Protein AF-A0A7Y2KIH8-F1 (afdb_monomer)

Nearest PDB structures (foldseek):
  1ibe-assembly1_A-2  TM=2.190E-01  e=1.977E+00  Equus caballus

Secondary structure (DSSP, 8-state):
-HHHHHHHHHHHHHH-S-HHHHHHSSSPPPGGGGTT--BTTB-HHHHHHHHHHHHHHHHHHSSHHHHHHHHHHHH-S-HHHHHHHHHHHHHHHH-SSSHHHHHHHS--GGGT--THHHHHHHHHHS----S--

pLDDT: mean 91.12, std 10.79, range [48.88, 98.44]

Solvent-accessible surface area (backbone atoms only — not comparable to full-atom values): 7652 Å² total; per-residue (Å²): 130,62,72,62,56,60,48,50,54,53,50,43,65,64,39,45,98,43,52,65,59,44,45,64,38,97,63,69,82,54,61,77,73,35,61,89,45,62,58,95,80,34,44,31,67,47,50,43,39,51,52,51,21,51,25,50,42,35,73,77,36,73,30,72,63,45,40,38,50,53,17,34,72,71,51,60,94,39,73,64,47,17,53,33,46,40,31,44,56,41,44,61,61,47,51,81,68,64,49,71,45,47,46,70,77,41,50,53,47,88,76,75,40,86,51,61,66,57,58,49,50,47,61,63,74,71,53,68,90,78,82,83,125

Foldseek 3Di:
DCQVVVLVVLVDVLCDPDVLCQLQPPDHRDLVSQQPRDDDLAHSVNVSLQSQLLSVCCVVQVHLVSQLVVQPVVQDPDPLSSLQSSLVSSLVSSPDPPVVSSCVVRPHSVVVDDCVVVVVVCVVVPDDCPVPD

Sequence (133 aa):
MGQILAFLERIFRTLGPSPHATLTAHRPVSLSRVLGLSHRFISPRGVHRFLLCVRKALLEHGSLEGLYRRAMEREGDDARAWLAGFLACFREAWGDKIPRERDFLFPDPRKGSACKRHNLFLRWVVRGGDGVD

Radius of gyration: 15.31 Å; Cα contacts (8 Å, |Δi|>4): 121; chains: 1; bounding box: 34×38×41 Å

Mean predicted aligned error: 4.74 Å

Structure (mmCIF, N/CA/C/O backbone):
data_AF-A0A7Y2KIH8-F1
#
_entry.id   AF-A0A7Y2KIH8-F1
#
loop_
_atom_site.group_PDB
_atom_site.id
_atom_site.type_symbol
_atom_site.label_atom_id
_atom_site.label_alt_id
_atom_site.label_comp_id
_atom_site.label_asym_id
_atom_site.label_entity_id
_atom_site.label_seq_id
_atom_site.pdbx_PDB_ins_code
_atom_site.Cartn_x
_atom_site.Cartn_y
_atom_site.Cartn_z
_atom_site.occupancy
_atom_site.B_iso_or_equiv
_atom_site.auth_seq_id
_atom_site.auth_comp_id
_atom_site.auth_asym_id
_atom_site.auth_atom_id
_atom_site.pdbx_PDB_model_num
ATOM 1 N N . MET A 1 1 ? 11.834 -3.806 20.680 1.00 51.81 1 MET A N 1
ATOM 2 C CA . MET A 1 1 ? 11.353 -4.560 19.496 1.00 51.81 1 MET A CA 1
ATOM 3 C C . MET A 1 1 ? 9.834 -4.815 19.459 1.00 51.81 1 MET A C 1
ATOM 5 O O . MET A 1 1 ? 9.344 -5.154 18.394 1.00 51.81 1 MET A O 1
ATOM 9 N N . GLY A 1 2 ? 9.049 -4.579 20.524 1.00 63.88 2 GLY A N 1
ATOM 10 C CA . GLY A 1 2 ? 7.625 -4.982 20.564 1.00 63.88 2 GLY A CA 1
ATOM 11 C C . GLY A 1 2 ? 6.571 -4.066 19.910 1.00 63.88 2 GLY A C 1
ATOM 12 O O . GLY A 1 2 ? 5.428 -4.483 19.769 1.00 63.88 2 GLY A O 1
ATOM 13 N N . GLN A 1 3 ? 6.899 -2.835 19.493 1.00 80.38 3 GLN A N 1
ATOM 14 C CA . GLN A 1 3 ? 5.865 -1.888 19.024 1.00 80.38 3 GLN A CA 1
ATOM 15 C C . GLN A 1 3 ? 5.246 -2.248 17.664 1.00 80.38 3 GLN A C 1
ATOM 17 O O . GLN A 1 3 ? 4.068 -1.975 17.444 1.00 80.38 3 GLN A O 1
ATOM 22 N N . ILE A 1 4 ? 6.016 -2.865 16.759 1.00 87.88 4 ILE A N 1
ATOM 23 C CA . ILE A 1 4 ? 5.494 -3.273 15.448 1.00 87.88 4 ILE A CA 1
ATOM 24 C C . ILE A 1 4 ? 4.629 -4.534 15.553 1.00 87.88 4 ILE A C 1
ATOM 26 O O . ILE A 1 4 ? 3.567 -4.577 14.946 1.00 87.88 4 ILE A O 1
ATOM 30 N N . LEU A 1 5 ? 5.031 -5.519 16.363 1.00 92.44 5 LEU A N 1
ATOM 31 C CA . LEU A 1 5 ? 4.284 -6.770 16.540 1.00 92.44 5 LEU A CA 1
ATOM 32 C C . LEU A 1 5 ? 2.910 -6.512 17.165 1.00 92.44 5 LEU A C 1
ATOM 34 O O . LEU A 1 5 ? 1.901 -6.907 16.591 1.00 92.44 5 LEU A O 1
ATOM 38 N N . ALA A 1 6 ? 2.849 -5.720 18.240 1.00 92.19 6 ALA A N 1
ATOM 39 C CA . ALA A 1 6 ? 1.580 -5.341 18.865 1.00 92.19 6 ALA A CA 1
ATOM 40 C C . ALA A 1 6 ? 0.650 -4.573 17.904 1.00 92.19 6 ALA A C 1
ATOM 42 O O . ALA A 1 6 ? -0.573 -4.709 17.948 1.00 92.19 6 ALA A O 1
ATOM 43 N N . PHE A 1 7 ? 1.210 -3.751 17.011 1.00 94.00 7 PHE A N 1
ATOM 44 C CA . PHE A 1 7 ? 0.428 -3.084 15.970 1.00 94.00 7 PHE A CA 1
ATOM 45 C C . PHE A 1 7 ? -0.111 -4.078 14.931 1.00 94.00 7 PHE A C 1
ATOM 47 O O . PHE A 1 7 ? -1.293 -4.011 14.582 1.00 94.00 7 PHE A O 1
ATOM 54 N N . LEU A 1 8 ? 0.726 -5.013 14.471 1.00 93.75 8 LEU A N 1
ATOM 55 C CA . LEU A 1 8 ? 0.338 -6.050 13.515 1.00 93.75 8 LEU A CA 1
ATOM 56 C C . LEU A 1 8 ? -0.737 -6.979 14.088 1.00 93.75 8 LEU A C 1
ATOM 58 O O . LEU A 1 8 ? -1.731 -7.217 13.413 1.00 93.75 8 LEU A O 1
ATOM 62 N N . GLU A 1 9 ? -0.619 -7.413 15.343 1.00 94.88 9 GLU A N 1
ATOM 63 C CA . GLU A 1 9 ? -1.650 -8.203 16.032 1.00 94.88 9 GLU A CA 1
ATOM 64 C C . GLU A 1 9 ? -3.009 -7.495 16.033 1.00 94.88 9 GLU A C 1
ATOM 66 O O . GLU A 1 9 ? -4.045 -8.098 15.746 1.00 94.88 9 GLU A O 1
ATOM 71 N N . ARG A 1 10 ? -3.028 -6.182 16.297 1.00 95.62 10 ARG A N 1
ATOM 72 C CA . ARG A 1 10 ? -4.263 -5.384 16.261 1.00 95.62 10 ARG A CA 1
ATOM 73 C C . ARG A 1 10 ? -4.836 -5.268 14.848 1.00 95.62 10 ARG A C 1
ATOM 75 O O . ARG A 1 10 ? -6.059 -5.331 14.692 1.00 95.62 10 ARG A O 1
ATOM 82 N N . ILE A 1 11 ? -3.988 -5.115 13.828 1.00 95.69 11 ILE A N 1
ATOM 83 C CA . ILE A 1 11 ? -4.417 -5.150 12.421 1.00 95.69 11 ILE A CA 1
ATOM 84 C 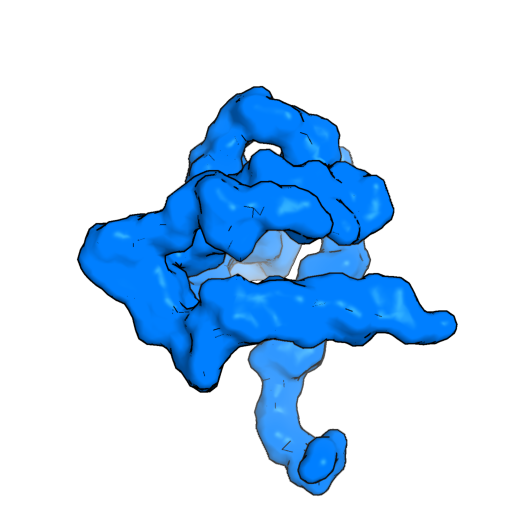C . ILE A 1 11 ? -5.011 -6.516 12.084 1.00 95.69 11 ILE A C 1
ATOM 86 O O . ILE A 1 11 ? -6.127 -6.574 11.575 1.00 95.69 11 ILE A O 1
ATOM 90 N N . PHE A 1 12 ? -4.317 -7.611 12.390 1.00 95.62 12 PHE A N 1
ATOM 91 C CA . PHE A 1 12 ? -4.782 -8.953 12.052 1.00 95.62 12 PHE A CA 1
ATOM 92 C C . PHE A 1 12 ? -6.065 -9.311 12.791 1.00 95.62 12 PHE A C 1
ATOM 94 O O . PHE A 1 12 ? -6.990 -9.819 12.171 1.00 95.62 12 PHE A O 1
ATOM 101 N N . ARG A 1 13 ? -6.214 -8.916 14.058 1.00 95.56 13 ARG A N 1
ATOM 102 C CA . ARG A 1 13 ? -7.491 -9.039 14.773 1.00 95.56 13 ARG A CA 1
ATOM 103 C C . ARG A 1 13 ? -8.616 -8.255 14.096 1.00 95.56 13 ARG A C 1
ATOM 105 O O . ARG A 1 13 ? -9.749 -8.721 14.049 1.00 95.56 13 ARG A O 1
ATOM 112 N N . THR A 1 14 ? -8.312 -7.078 13.548 1.00 94.88 14 THR A N 1
ATOM 113 C CA . THR A 1 14 ? -9.285 -6.281 12.786 1.00 94.88 14 THR A CA 1
ATOM 114 C C . THR A 1 14 ? -9.675 -6.968 11.480 1.00 94.88 14 THR A C 1
ATOM 116 O O . THR A 1 14 ? -10.837 -6.895 11.086 1.00 94.88 14 THR A O 1
ATOM 119 N N . LEU A 1 15 ? -8.7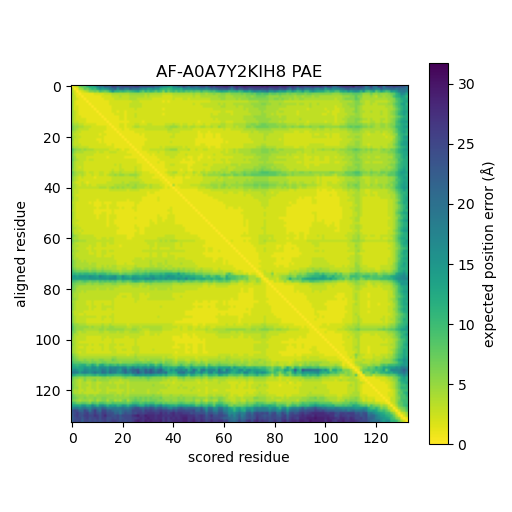28 -7.628 10.812 1.00 96.31 15 LEU A N 1
ATOM 120 C CA . LEU A 1 15 ? -8.940 -8.335 9.548 1.00 96.31 15 LEU A CA 1
ATOM 121 C C . LEU A 1 15 ? -9.512 -9.750 9.726 1.00 96.31 15 LEU A C 1
ATOM 123 O O . LEU A 1 15 ? -10.105 -10.278 8.790 1.00 96.31 15 LEU A O 1
ATOM 127 N N . GLY A 1 16 ? -9.409 -10.334 10.916 1.00 95.44 16 GLY A N 1
ATOM 128 C CA . GLY A 1 16 ? -9.896 -11.676 11.211 1.00 95.44 16 GLY A CA 1
ATOM 129 C C . GLY A 1 16 ? -8.993 -12.789 10.655 1.00 95.44 16 GLY A C 1
ATOM 130 O O . GLY A 1 16 ? -7.861 -12.528 10.246 1.00 95.44 16 GLY A O 1
ATOM 131 N N . PRO A 1 17 ? -9.490 -14.039 10.633 1.00 93.81 17 PRO A N 1
ATOM 132 C CA . PRO A 1 17 ? -8.682 -15.228 10.337 1.00 93.81 17 PRO A CA 1
ATOM 133 C C . PRO A 1 17 ? -8.206 -15.305 8.881 1.00 93.81 17 PRO A C 1
ATOM 135 O O . PRO A 1 17 ? -7.217 -15.968 8.594 1.00 93.81 17 PRO A O 1
ATOM 138 N N . SER A 1 18 ? -8.887 -14.618 7.959 1.00 96.31 18 SER A N 1
ATOM 139 C CA . SER A 1 18 ? -8.463 -14.507 6.564 1.00 96.31 18 SER A CA 1
ATOM 140 C C . SER A 1 18 ? -8.420 -13.037 6.145 1.00 96.31 18 SER A C 1
ATOM 142 O O . SER A 1 18 ? -9.437 -12.478 5.717 1.00 96.31 18 SER A O 1
ATOM 144 N N . PRO A 1 19 ? -7.241 -12.391 6.236 1.00 95.62 19 PRO A N 1
ATOM 145 C CA . PRO A 1 19 ? -7.042 -11.041 5.722 1.00 95.62 19 PRO A CA 1
ATOM 146 C C . PRO A 1 19 ? -7.451 -10.900 4.257 1.00 95.62 19 PRO A C 1
ATOM 148 O O . PRO A 1 19 ? -8.081 -9.910 3.893 1.00 95.62 19 PRO A O 1
ATOM 151 N N . HIS A 1 20 ? -7.158 -11.911 3.435 1.00 96.44 20 HIS A N 1
ATOM 152 C CA . HIS A 1 20 ? -7.550 -11.935 2.030 1.00 96.44 20 HIS A CA 1
ATOM 153 C C . HIS A 1 20 ? -9.074 -11.880 1.861 1.00 96.44 20 HIS A C 1
ATOM 155 O O . HIS A 1 20 ? -9.571 -11.004 1.153 1.00 96.44 20 HIS A O 1
ATOM 161 N N . ALA A 1 21 ? -9.825 -12.758 2.539 1.00 97.25 21 ALA A N 1
ATOM 162 C CA . ALA A 1 21 ? -11.286 -12.777 2.443 1.00 97.25 21 ALA A CA 1
ATOM 163 C C . ALA A 1 21 ? -11.901 -11.453 2.922 1.00 97.25 21 ALA A C 1
ATOM 165 O O . ALA A 1 21 ? -12.772 -10.893 2.261 1.00 97.25 21 ALA A O 1
ATOM 166 N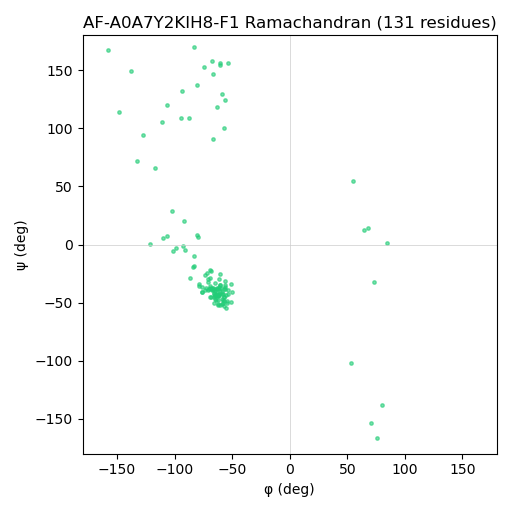 N . THR A 1 22 ? -11.399 -10.892 4.025 1.00 97.81 22 THR A N 1
ATOM 167 C CA . THR A 1 22 ? -11.875 -9.599 4.536 1.00 97.81 22 THR A CA 1
ATOM 168 C C . THR A 1 22 ? -11.576 -8.447 3.578 1.00 97.81 22 THR A C 1
ATOM 170 O O . THR A 1 22 ? -12.417 -7.567 3.388 1.00 97.81 22 THR A O 1
ATOM 173 N N . LEU A 1 23 ? -10.395 -8.432 2.956 1.00 97.75 23 LEU A N 1
ATOM 174 C CA . LEU A 1 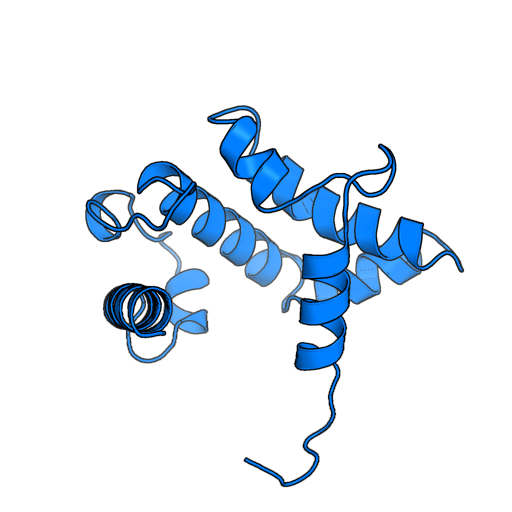23 ? -10.008 -7.379 2.019 1.00 97.75 23 LEU A CA 1
ATOM 175 C C . LEU A 1 23 ? -10.723 -7.483 0.674 1.00 97.75 23 LEU A C 1
ATOM 177 O O . LEU A 1 23 ? -10.908 -6.448 0.040 1.00 97.75 23 LEU A O 1
ATOM 181 N N . THR A 1 24 ? -11.160 -8.672 0.257 1.00 97.75 24 THR A N 1
ATOM 182 C CA . THR A 1 24 ? -11.838 -8.917 -1.032 1.00 97.75 24 THR A CA 1
ATOM 183 C C . THR A 1 24 ? -13.362 -9.045 -0.922 1.00 97.75 24 THR A C 1
ATOM 185 O O . THR A 1 24 ? -14.044 -9.057 -1.942 1.00 97.75 24 THR A O 1
ATOM 188 N N . ALA A 1 25 ? -13.925 -9.041 0.292 1.00 97.50 25 ALA A N 1
ATOM 189 C CA . ALA A 1 25 ? -15.370 -9.090 0.535 1.00 97.50 25 ALA A CA 1
ATOM 190 C C . ALA A 1 25 ? -16.153 -8.001 -0.222 1.00 97.50 25 ALA A C 1
ATOM 192 O O . ALA A 1 25 ? -15.619 -6.936 -0.517 1.00 97.50 25 ALA A O 1
ATOM 193 N N . HIS A 1 26 ? -17.449 -8.200 -0.482 1.00 96.00 26 HIS A N 1
ATOM 194 C CA . HIS A 1 26 ? -18.258 -7.233 -1.242 1.00 96.00 26 HIS A CA 1
ATOM 195 C C . HIS A 1 26 ? -18.195 -5.802 -0.670 1.00 96.00 26 HIS A C 1
ATOM 197 O O . HIS A 1 26 ? -18.012 -4.839 -1.413 1.00 96.00 26 HIS A O 1
ATOM 203 N N . ARG A 1 27 ? -18.258 -5.661 0.662 1.00 95.88 27 ARG A N 1
ATOM 204 C CA . ARG A 1 27 ? -18.090 -4.371 1.343 1.00 95.88 27 ARG A CA 1
ATOM 205 C C . ARG A 1 27 ? -16.632 -4.173 1.774 1.00 95.88 27 ARG A C 1
ATOM 207 O O . ARG A 1 27 ? -16.076 -5.069 2.408 1.00 95.88 27 ARG A O 1
ATOM 214 N N . PRO A 1 28 ? -16.018 -3.010 1.495 1.00 95.88 28 PRO A N 1
ATOM 215 C CA . PRO A 1 28 ? -14.670 -2.719 1.966 1.00 95.88 28 PRO A CA 1
ATOM 216 C C . PRO A 1 28 ? -14.631 -2.558 3.491 1.00 95.88 28 PRO A C 1
ATOM 218 O O . PRO A 1 28 ? -15.631 -2.212 4.125 1.00 95.88 28 PRO A O 1
ATOM 221 N N . VAL A 1 29 ? -13.444 -2.739 4.079 1.00 96.00 29 VAL A N 1
ATOM 222 C CA . VAL A 1 29 ? -13.202 -2.424 5.494 1.00 96.00 29 VAL A CA 1
ATOM 223 C C . VAL A 1 29 ? -13.559 -0.958 5.746 1.00 96.00 29 VAL A C 1
ATOM 225 O O . VAL A 1 29 ? -13.054 -0.058 5.073 1.00 96.00 29 VAL A O 1
ATOM 228 N N . SER A 1 30 ? -14.450 -0.708 6.703 1.00 96.56 30 SER A N 1
ATOM 229 C CA . SER A 1 30 ? -14.855 0.647 7.068 1.00 96.56 30 SER A CA 1
ATOM 230 C C . SER A 1 30 ? -13.755 1.353 7.861 1.00 96.56 30 SER A C 1
ATOM 232 O O . SER A 1 30 ? -12.993 0.723 8.596 1.00 96.56 30 SER A O 1
ATOM 234 N N . LEU A 1 31 ? -13.716 2.686 7.779 1.00 96.69 31 LEU A N 1
ATOM 235 C CA . LEU A 1 31 ? -12.794 3.490 8.586 1.00 96.69 31 LEU A CA 1
ATOM 236 C C . LEU A 1 31 ? -12.983 3.223 10.087 1.00 96.69 31 LEU A C 1
ATOM 238 O O . LEU A 1 31 ? -12.000 3.138 10.814 1.00 96.69 31 LEU A O 1
ATOM 242 N N . SER A 1 32 ? -14.231 3.032 10.535 1.00 96.44 32 SER A N 1
ATOM 243 C CA . SER A 1 32 ? -14.562 2.756 11.939 1.00 96.44 32 SER A CA 1
ATOM 244 C C . SER A 1 32 ? -13.832 1.539 12.508 1.00 96.44 32 SER A C 1
ATOM 246 O O . SER A 1 32 ? -13.398 1.586 13.654 1.00 96.44 32 SER A O 1
ATOM 248 N N . ARG A 1 33 ? -13.620 0.486 11.705 1.00 95.00 33 ARG A N 1
ATOM 249 C CA . ARG A 1 33 ? -12.918 -0.735 12.136 1.00 95.00 33 ARG A CA 1
ATOM 250 C C . ARG A 1 33 ? -11.435 -0.517 12.410 1.00 95.00 33 ARG A C 1
ATOM 252 O O . ARG A 1 33 ? -10.844 -1.297 13.143 1.00 95.00 33 ARG A O 1
ATOM 259 N N . VAL A 1 34 ? -10.838 0.518 11.824 1.00 95.75 34 VAL A N 1
ATOM 260 C CA . VAL A 1 34 ? -9.411 0.831 11.985 1.00 95.75 34 VAL A CA 1
ATOM 261 C C . VAL A 1 34 ? -9.175 2.102 12.802 1.00 95.75 34 VAL A C 1
ATOM 263 O O . VAL A 1 34 ? -8.030 2.533 12.944 1.00 95.75 34 VAL A O 1
ATOM 266 N N . LEU A 1 35 ? -10.228 2.707 13.367 1.00 92.00 35 LEU A N 1
ATOM 267 C CA . LEU A 1 35 ? -10.080 3.835 14.286 1.00 92.00 35 LEU A CA 1
ATOM 268 C C . LEU A 1 35 ? -9.215 3.412 15.482 1.00 92.00 35 LEU A C 1
ATOM 270 O O . LEU A 1 35 ? -9.417 2.363 16.087 1.00 92.00 35 LEU A O 1
ATOM 274 N N . GLY A 1 36 ? -8.198 4.219 15.789 1.00 92.19 36 GLY A N 1
ATOM 275 C CA . GLY A 1 36 ? -7.221 3.926 16.842 1.00 92.19 36 GLY A CA 1
ATOM 276 C C . GLY A 1 36 ? -6.052 3.024 16.423 1.00 92.19 36 GLY A C 1
ATOM 277 O O . GLY A 1 36 ? -5.195 2.736 17.263 1.00 92.19 36 GLY A O 1
ATOM 278 N N . LEU A 1 37 ? -5.977 2.586 15.160 1.00 95.56 37 LEU A N 1
ATOM 279 C CA . LEU A 1 37 ? -4.772 1.964 14.603 1.00 95.56 37 LEU A CA 1
ATOM 280 C C . LEU A 1 37 ? -3.846 3.045 14.044 1.00 95.56 37 LEU A C 1
ATOM 282 O O . LEU A 1 37 ? -4.119 3.636 13.007 1.00 95.56 37 LEU A O 1
ATOM 286 N N . SER A 1 38 ? -2.730 3.293 14.714 1.00 95.25 38 SER A N 1
ATOM 287 C CA . SER A 1 38 ? -1.656 4.140 14.201 1.00 95.25 38 SER A CA 1
ATOM 288 C C . SER A 1 38 ? -0.311 3.503 14.509 1.00 95.25 38 SER A C 1
ATOM 290 O O . SER A 1 38 ? -0.156 2.789 15.502 1.00 95.25 38 SER A O 1
ATOM 292 N N . HIS A 1 39 ? 0.669 3.747 13.645 1.00 94.12 39 HIS A N 1
ATOM 293 C CA . HIS A 1 39 ? 2.036 3.311 13.886 1.00 94.12 39 HIS A CA 1
ATOM 294 C C . HIS A 1 39 ? 3.028 4.293 13.274 1.00 94.12 39 HIS A C 1
ATOM 296 O O . HIS A 1 39 ? 3.131 4.427 12.051 1.00 94.12 39 HIS A O 1
ATOM 302 N N . ARG A 1 40 ? 3.795 4.951 14.151 1.00 93.00 40 ARG A N 1
ATOM 303 C CA . ARG A 1 40 ? 4.801 5.964 13.808 1.00 93.00 40 ARG A CA 1
ATOM 304 C C . ARG A 1 40 ? 4.216 7.074 12.932 1.00 93.00 40 ARG A C 1
ATOM 306 O O . ARG A 1 40 ? 3.534 7.953 13.438 1.00 93.00 40 ARG A O 1
ATOM 313 N N . PHE A 1 41 ? 4.479 7.015 11.631 1.00 92.94 41 PHE A N 1
ATOM 314 C CA . PHE A 1 41 ? 4.092 8.033 10.660 1.00 92.94 41 PHE A CA 1
ATOM 315 C C . PHE A 1 41 ? 2.727 7.7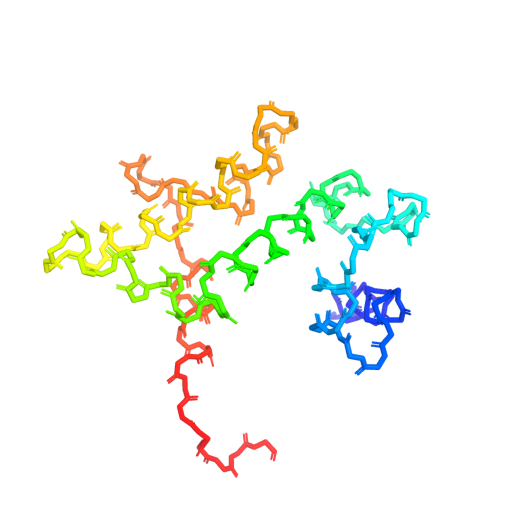71 10.022 1.00 92.94 41 PHE A C 1
ATOM 317 O O . PHE A 1 41 ? 2.285 8.602 9.243 1.00 92.94 41 PHE A O 1
ATOM 324 N N . ILE A 1 42 ? 2.080 6.636 10.313 1.00 96.06 42 ILE A N 1
ATOM 325 C CA . ILE A 1 42 ? 0.818 6.240 9.680 1.00 96.06 42 ILE A CA 1
ATOM 326 C C . ILE A 1 42 ? -0.341 6.402 10.655 1.00 96.06 42 ILE A C 1
ATOM 328 O O . ILE A 1 42 ? -0.361 5.784 11.724 1.00 96.06 42 ILE A O 1
ATOM 332 N N . SER A 1 43 ? -1.306 7.234 10.272 1.00 97.19 43 SER A N 1
ATOM 333 C CA . SER A 1 43 ? -2.524 7.515 11.031 1.00 97.19 43 SER A CA 1
ATOM 334 C C . SER A 1 43 ? -3.603 6.449 10.786 1.00 97.19 43 SER A C 1
ATOM 336 O O . SER A 1 43 ? -3.498 5.678 9.830 1.00 97.19 43 SER A O 1
ATOM 338 N N . PRO A 1 44 ? -4.711 6.429 11.555 1.00 97.62 44 PRO A N 1
ATOM 339 C CA . PRO A 1 44 ? -5.841 5.533 11.277 1.00 97.62 44 PRO A CA 1
ATOM 340 C C . PRO A 1 44 ? -6.421 5.700 9.872 1.00 97.62 44 PRO A C 1
ATOM 342 O O . PRO A 1 44 ? -6.819 4.730 9.227 1.00 97.62 44 PRO A O 1
ATOM 345 N N . ARG A 1 45 ? -6.423 6.936 9.355 1.00 97.75 45 ARG A N 1
ATOM 346 C CA . ARG A 1 45 ? -6.837 7.219 7.976 1.00 97.75 45 ARG A CA 1
ATOM 347 C C . ARG A 1 45 ? -5.832 6.672 6.964 1.00 97.75 45 ARG A C 1
ATOM 349 O O . ARG A 1 45 ? -6.253 6.180 5.921 1.00 97.75 45 ARG A O 1
ATOM 356 N N . GLY A 1 46 ? -4.537 6.732 7.265 1.00 98.06 46 GLY A N 1
ATOM 357 C CA . GLY A 1 46 ? -3.503 6.100 6.451 1.00 98.06 46 GLY A CA 1
ATOM 358 C C . GLY A 1 46 ? -3.604 4.582 6.429 1.00 98.06 46 GLY A C 1
ATOM 359 O O . GLY A 1 46 ? -3.543 3.993 5.356 1.00 98.06 46 GLY A O 1
ATOM 360 N N . VAL A 1 47 ? -3.847 3.946 7.581 1.00 97.94 47 VAL A N 1
ATOM 361 C CA . VAL A 1 47 ? -4.109 2.499 7.659 1.00 97.94 47 VAL A CA 1
ATOM 362 C C . VAL A 1 47 ? -5.320 2.137 6.804 1.00 97.94 47 VAL A C 1
ATOM 364 O O . VAL A 1 47 ? -5.244 1.221 5.990 1.00 97.94 47 VAL A O 1
ATOM 367 N N . HIS A 1 48 ? -6.422 2.884 6.923 1.00 98.19 48 HIS A N 1
ATOM 368 C CA . HIS A 1 48 ? -7.613 2.658 6.100 1.00 98.19 48 HIS A CA 1
ATOM 369 C C . HIS A 1 48 ? -7.302 2.730 4.602 1.00 98.19 48 HIS A C 1
ATOM 371 O O . HIS A 1 48 ? -7.646 1.813 3.859 1.00 98.19 48 HIS A O 1
ATOM 377 N N . ARG A 1 49 ? -6.596 3.780 4.164 1.00 98.12 49 ARG A N 1
ATOM 378 C CA . ARG A 1 49 ? -6.182 3.939 2.762 1.00 98.12 49 ARG A CA 1
ATOM 379 C C . ARG A 1 49 ? -5.262 2.822 2.303 1.00 98.12 49 ARG A C 1
ATOM 381 O O . ARG A 1 49 ? -5.490 2.285 1.227 1.00 98.12 49 ARG A O 1
ATOM 388 N N . PHE A 1 50 ? -4.283 2.437 3.115 1.00 97.81 50 PHE A N 1
ATOM 389 C CA . PHE A 1 50 ? -3.397 1.317 2.824 1.00 97.81 50 PHE A CA 1
ATOM 390 C C . PHE A 1 50 ? -4.195 0.037 2.539 1.00 97.81 50 PHE A C 1
ATOM 392 O O . PHE A 1 50 ? -3.996 -0.583 1.497 1.00 97.81 50 PHE A O 1
ATOM 399 N N . LEU A 1 51 ? -5.162 -0.309 3.398 1.00 97.88 51 LEU A N 1
ATOM 400 C CA . LEU A 1 51 ? -6.014 -1.486 3.196 1.00 97.88 51 LEU A CA 1
ATOM 401 C C . LEU A 1 51 ? -6.866 -1.383 1.922 1.00 97.88 51 LEU A C 1
ATOM 403 O O . LEU A 1 51 ? -7.042 -2.382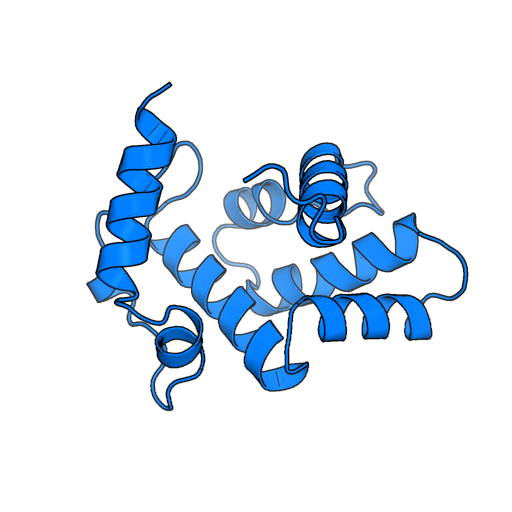 1.229 1.00 97.88 51 LEU A O 1
ATOM 407 N N . LEU A 1 52 ? -7.366 -0.191 1.578 1.00 98.25 52 LEU A N 1
ATOM 408 C CA . LEU A 1 52 ? -8.081 0.030 0.315 1.00 98.25 52 LEU A CA 1
ATOM 409 C C . LEU A 1 52 ? -7.170 -0.127 -0.911 1.00 98.25 52 LEU A C 1
ATOM 411 O O . LEU A 1 52 ? -7.609 -0.679 -1.918 1.00 98.25 52 LEU A O 1
ATOM 415 N N . CYS A 1 53 ? -5.909 0.304 -0.825 1.00 98.44 53 CYS A N 1
ATOM 416 C CA . CYS A 1 53 ? -4.938 0.113 -1.903 1.00 98.44 53 CYS A CA 1
ATOM 417 C C . CYS A 1 53 ? -4.636 -1.377 -2.107 1.00 98.44 53 CYS A C 1
ATOM 419 O O . CYS A 1 53 ? -4.673 -1.859 -3.236 1.00 98.44 53 CYS A O 1
ATOM 421 N N . VAL A 1 54 ? -4.414 -2.125 -1.017 1.00 98.00 54 VAL A N 1
ATOM 422 C CA . VAL A 1 54 ? -4.213 -3.583 -1.080 1.00 98.00 54 VAL A CA 1
ATOM 423 C C . VAL A 1 54 ? -5.454 -4.278 -1.635 1.00 98.00 54 VAL A C 1
ATOM 425 O O . VAL A 1 54 ? -5.331 -5.118 -2.519 1.00 98.00 54 VAL A O 1
ATOM 428 N N . ARG A 1 55 ? -6.656 -3.898 -1.187 1.00 98.19 55 ARG A N 1
ATOM 429 C CA . ARG A 1 55 ? -7.914 -4.405 -1.751 1.00 98.19 55 ARG A CA 1
ATOM 430 C C . ARG A 1 55 ? -7.982 -4.203 -3.264 1.00 98.19 55 ARG A C 1
ATOM 432 O O . ARG A 1 55 ? -8.307 -5.153 -3.965 1.00 98.19 55 ARG A O 1
ATOM 439 N N . LYS A 1 56 ? -7.712 -2.990 -3.760 1.00 98.19 56 LYS A N 1
ATOM 440 C CA . LYS A 1 56 ? -7.746 -2.699 -5.202 1.00 98.19 56 LYS A CA 1
ATOM 441 C C . LYS A 1 56 ? -6.766 -3.602 -5.951 1.00 98.19 56 LYS A C 1
ATOM 443 O O . LYS A 1 56 ? -7.171 -4.247 -6.909 1.00 98.19 56 LYS A O 1
ATOM 448 N N . ALA A 1 57 ? -5.534 -3.725 -5.451 1.00 98.06 57 ALA A N 1
ATOM 449 C CA . ALA A 1 57 ? -4.531 -4.609 -6.037 1.00 98.06 57 ALA A CA 1
ATOM 450 C C . ALA A 1 57 ? -5.008 -6.073 -6.104 1.00 98.06 57 ALA A C 1
ATOM 452 O O . ALA A 1 57 ? -4.886 -6.709 -7.145 1.00 98.06 57 ALA A O 1
ATOM 453 N N . LEU A 1 58 ? -5.599 -6.594 -5.022 1.00 98.12 58 LEU A N 1
ATOM 454 C CA . LEU A 1 58 ? -6.123 -7.964 -4.974 1.00 98.12 58 LEU A CA 1
ATOM 455 C C . LEU A 1 58 ? -7.303 -8.180 -5.931 1.00 98.12 58 LEU A C 1
ATOM 457 O O . LEU A 1 58 ? -7.357 -9.203 -6.602 1.00 98.12 58 LEU A O 1
ATOM 461 N N . LEU A 1 59 ? -8.241 -7.233 -6.008 1.00 98.12 59 LEU A N 1
ATOM 462 C CA . LEU A 1 59 ? -9.421 -7.367 -6.867 1.00 98.12 59 LEU A CA 1
ATOM 463 C C . LEU A 1 59 ? -9.092 -7.218 -8.357 1.00 98.12 59 LEU A C 1
ATOM 465 O O . LEU A 1 59 ? -9.691 -7.909 -9.173 1.00 98.12 59 LEU A O 1
ATOM 469 N N . GLU A 1 60 ? -8.164 -6.329 -8.716 1.00 97.81 60 GLU A N 1
ATOM 470 C CA . GLU A 1 60 ? -7.832 -6.044 -10.121 1.00 97.81 60 GLU A CA 1
ATOM 471 C C . GLU A 1 60 ? -6.777 -6.995 -10.690 1.00 97.81 60 GLU A C 1
ATOM 473 O O . GLU A 1 60 ? -6.785 -7.270 -11.888 1.00 97.81 60 GLU A O 1
ATOM 478 N N . HIS A 1 61 ? -5.880 -7.516 -9.849 1.00 97.25 61 HIS A N 1
ATOM 479 C CA . HIS A 1 61 ? -4.744 -8.325 -10.301 1.00 97.25 61 HIS A CA 1
ATOM 480 C C . HIS A 1 61 ? -4.708 -9.737 -9.706 1.00 97.25 61 HIS A C 1
ATOM 482 O O . HIS A 1 61 ? -3.771 -10.487 -9.978 1.00 97.25 61 HIS A O 1
ATOM 488 N N . GLY A 1 62 ? -5.681 -10.106 -8.869 1.00 96.81 62 GLY A N 1
ATOM 489 C CA . GLY A 1 62 ? -5.764 -11.404 -8.187 1.00 96.81 62 GLY A CA 1
ATOM 490 C C . GLY A 1 62 ? -4.756 -11.581 -7.046 1.00 96.81 62 GLY A C 1
ATOM 491 O O . GLY A 1 62 ? -5.052 -12.237 -6.051 1.00 96.81 62 GLY A O 1
ATOM 492 N N . SER A 1 63 ? -3.571 -10.978 -7.147 1.00 95.94 63 SER A N 1
ATOM 493 C CA . SER A 1 63 ? -2.534 -11.011 -6.118 1.00 95.94 63 SER A CA 1
ATOM 494 C C . SER A 1 63 ? -1.561 -9.833 -6.247 1.00 95.94 63 SER A C 1
ATOM 496 O O . SER A 1 63 ? -1.512 -9.139 -7.264 1.00 95.94 63 SER A O 1
ATOM 498 N N . LEU A 1 64 ? -0.741 -9.614 -5.211 1.00 95.50 64 LEU A N 1
ATOM 499 C CA . LEU A 1 64 ? 0.361 -8.644 -5.285 1.00 95.50 64 LEU A CA 1
ATOM 500 C C . LEU A 1 64 ? 1.418 -9.061 -6.318 1.00 95.50 64 LEU A C 1
ATOM 502 O O . LEU A 1 64 ? 2.003 -8.204 -6.976 1.00 95.50 64 LEU A O 1
ATOM 506 N N . GLU A 1 65 ? 1.634 -10.367 -6.476 1.00 95.06 65 GLU A N 1
ATOM 507 C CA . GLU A 1 65 ? 2.510 -10.920 -7.508 1.00 95.06 65 GLU A CA 1
ATOM 508 C C . GLU A 1 65 ? 1.956 -10.646 -8.910 1.00 95.06 65 GLU A C 1
ATOM 510 O O . GLU A 1 65 ? 2.701 -10.201 -9.778 1.00 95.06 65 GLU A O 1
ATOM 515 N N . GLY A 1 66 ? 0.649 -10.833 -9.123 1.00 96.00 66 GLY A N 1
ATOM 516 C CA . GLY A 1 66 ? -0.016 -10.515 -10.386 1.00 96.00 66 GLY A CA 1
ATOM 517 C C . GLY A 1 66 ? 0.140 -9.040 -10.757 1.00 96.00 66 GLY A C 1
ATOM 518 O O . GLY A 1 66 ? 0.483 -8.720 -11.895 1.00 96.00 66 GLY A O 1
ATOM 519 N N . LEU A 1 67 ? -0.010 -8.136 -9.781 1.00 96.56 67 LEU A N 1
ATOM 520 C CA . LEU A 1 67 ? 0.253 -6.708 -9.982 1.00 96.56 67 LEU A CA 1
ATOM 521 C C . LEU A 1 67 ? 1.725 -6.447 -10.348 1.00 96.56 67 LEU A C 1
ATOM 523 O O . LEU A 1 67 ? 2.001 -5.658 -11.251 1.00 96.56 67 LEU A O 1
ATOM 527 N N . TYR A 1 68 ? 2.674 -7.102 -9.672 1.00 95.06 68 TYR A N 1
ATOM 528 C CA . TYR A 1 68 ? 4.099 -6.930 -9.964 1.00 95.06 68 TYR A CA 1
ATOM 529 C C . TYR A 1 68 ? 4.461 -7.438 -11.367 1.00 95.06 68 TYR A C 1
ATOM 531 O O . TYR A 1 68 ? 5.076 -6.701 -12.133 1.00 95.06 68 TYR A O 1
ATOM 539 N N . ARG A 1 69 ? 4.004 -8.638 -11.755 1.00 94.50 69 ARG A N 1
ATOM 540 C CA . ARG A 1 69 ? 4.199 -9.192 -13.108 1.00 94.50 69 ARG A CA 1
ATOM 541 C C . ARG A 1 69 ? 3.604 -8.291 -14.186 1.00 94.50 69 ARG A C 1
ATOM 543 O O . ARG A 1 69 ? 4.259 -8.028 -15.186 1.00 94.50 69 ARG A O 1
ATOM 550 N N . ARG A 1 70 ? 2.416 -7.726 -13.949 1.00 94.81 70 ARG A N 1
ATOM 551 C CA . ARG A 1 70 ? 1.805 -6.766 -14.877 1.00 94.81 70 ARG A CA 1
ATOM 552 C C . ARG A 1 70 ? 2.663 -5.513 -15.070 1.00 94.81 70 ARG A C 1
ATOM 554 O O . ARG A 1 70 ? 2.715 -4.968 -16.170 1.00 94.81 70 ARG A O 1
ATOM 561 N N . ALA A 1 71 ? 3.326 -5.043 -14.012 1.00 94.12 71 ALA A N 1
ATOM 562 C CA . ALA A 1 71 ? 4.276 -3.941 -14.116 1.00 94.12 71 ALA A CA 1
ATOM 563 C C . ALA A 1 71 ? 5.548 -4.346 -14.883 1.00 94.12 71 ALA A C 1
ATOM 565 O O . ALA A 1 71 ? 6.064 -3.528 -15.639 1.00 94.12 71 ALA A O 1
ATOM 566 N N . MET A 1 72 ? 6.015 -5.592 -14.741 1.00 94.00 72 MET A N 1
ATOM 567 C CA . MET A 1 72 ? 7.138 -6.121 -15.526 1.00 94.00 72 MET A CA 1
ATOM 568 C C . MET A 1 72 ? 6.819 -6.154 -17.023 1.00 94.00 72 MET A C 1
ATOM 570 O O . MET A 1 72 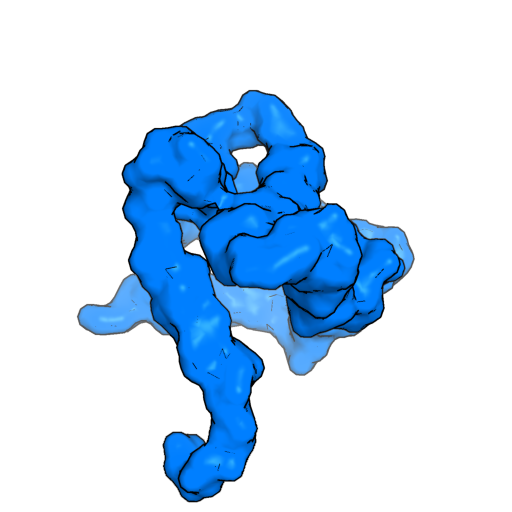? 7.547 -5.569 -17.817 1.00 94.00 72 MET A O 1
ATOM 574 N N . GLU A 1 73 ? 5.682 -6.748 -17.396 1.00 93.44 73 GLU A N 1
ATOM 575 C CA . GLU A 1 73 ? 5.220 -6.835 -18.790 1.00 93.44 73 GLU A CA 1
ATOM 576 C C . GLU A 1 73 ? 5.105 -5.461 -19.462 1.00 93.44 73 GLU A C 1
ATOM 578 O O . GLU A 1 73 ? 5.397 -5.314 -20.646 1.00 93.44 73 GLU A O 1
ATOM 583 N N . ARG A 1 74 ? 4.651 -4.448 -18.714 1.00 92.12 74 ARG A N 1
ATOM 584 C CA . ARG A 1 74 ? 4.394 -3.109 -19.254 1.00 92.12 74 ARG A CA 1
ATOM 585 C C . ARG A 1 74 ? 5.661 -2.276 -19.440 1.00 92.12 74 ARG A C 1
ATOM 587 O O . ARG A 1 74 ? 5.695 -1.441 -20.336 1.00 92.12 74 ARG A O 1
ATOM 594 N N . GLU A 1 75 ? 6.652 -2.430 -18.566 1.00 87.94 75 GLU A N 1
ATOM 595 C CA . GLU A 1 75 ? 7.778 -1.489 -18.465 1.00 87.94 75 GLU A CA 1
ATOM 596 C C . GLU A 1 75 ? 9.102 -2.048 -19.039 1.00 87.94 75 GLU A C 1
ATOM 598 O O . GLU A 1 75 ? 10.136 -1.396 -18.919 1.00 87.94 75 GLU A O 1
ATOM 603 N N . GLY A 1 76 ? 9.092 -3.221 -19.688 1.00 84.06 76 GLY A N 1
ATOM 604 C CA . GLY A 1 76 ? 10.261 -3.782 -20.390 1.00 84.06 76 GLY A CA 1
ATOM 605 C C . GLY A 1 76 ? 11.262 -4.468 -19.455 1.00 84.06 76 GLY A C 1
ATOM 606 O O . GLY A 1 76 ? 10.837 -5.159 -18.543 1.00 84.06 76 GLY A O 1
ATOM 607 N N . ASP A 1 77 ? 12.572 -4.274 -19.648 1.00 83.69 77 ASP A N 1
ATOM 608 C CA . ASP A 1 77 ? 13.647 -4.946 -18.880 1.00 83.69 77 ASP A CA 1
ATOM 609 C C . ASP A 1 77 ? 14.304 -4.066 -17.787 1.00 83.69 77 ASP A C 1
ATOM 611 O O . ASP A 1 77 ? 15.473 -4.238 -17.440 1.00 83.69 77 ASP A O 1
ATOM 615 N N . ASP A 1 78 ? 13.571 -3.103 -17.215 1.00 89.38 78 ASP A N 1
ATOM 616 C CA . ASP A 1 78 ? 14.075 -2.237 -16.137 1.00 89.38 78 ASP A CA 1
ATOM 617 C C . ASP A 1 78 ? 13.394 -2.525 -14.788 1.00 89.38 78 ASP A C 1
ATOM 619 O O . ASP A 1 78 ? 12.283 -2.073 -14.506 1.00 89.38 78 ASP A O 1
ATOM 623 N N . ALA A 1 79 ? 14.119 -3.191 -13.885 1.00 88.38 79 ALA A N 1
ATOM 624 C CA . ALA A 1 79 ? 13.662 -3.498 -12.529 1.00 88.38 79 ALA A CA 1
ATOM 625 C C . ALA A 1 79 ? 13.239 -2.266 -11.705 1.00 88.38 79 ALA A C 1
ATOM 627 O O . ALA A 1 79 ? 12.340 -2.353 -10.857 1.00 88.38 79 ALA A O 1
ATOM 628 N N . ARG A 1 80 ? 13.853 -1.097 -11.935 1.00 90.31 80 ARG A N 1
ATOM 629 C CA . ARG A 1 80 ? 13.436 0.156 -11.290 1.00 90.31 80 ARG A CA 1
ATOM 630 C C . ARG A 1 80 ? 12.101 0.629 -11.854 1.00 90.31 80 ARG A C 1
ATOM 632 O O . ARG A 1 80 ? 11.268 1.112 -11.081 1.00 90.31 80 ARG A O 1
ATOM 639 N N . ALA A 1 81 ? 11.889 0.480 -13.159 1.00 91.81 81 ALA A N 1
ATOM 640 C CA . ALA A 1 81 ? 10.621 0.791 -13.806 1.00 91.81 81 ALA A CA 1
ATOM 641 C C . ALA A 1 81 ? 9.510 -0.172 -13.361 1.00 91.81 81 ALA A C 1
ATOM 643 O O . ALA A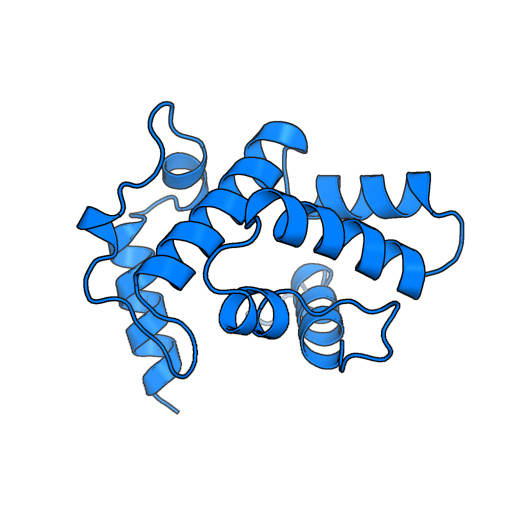 1 81 ? 8.417 0.294 -13.042 1.00 91.81 81 ALA A O 1
ATOM 644 N N . TRP A 1 82 ? 9.804 -1.467 -13.188 1.00 93.88 82 TRP A N 1
ATOM 645 C CA . TRP A 1 82 ? 8.863 -2.455 -12.636 1.00 93.88 82 TRP A CA 1
ATOM 646 C C . TRP A 1 82 ? 8.384 -2.055 -11.246 1.00 93.88 82 TRP A C 1
ATOM 648 O O . TRP A 1 82 ? 7.183 -1.981 -10.983 1.00 93.88 82 TRP A O 1
ATOM 658 N N . LEU A 1 83 ? 9.326 -1.726 -10.353 1.00 94.06 83 LEU A N 1
ATOM 659 C CA . LEU A 1 83 ? 8.987 -1.271 -9.010 1.00 94.06 83 LEU A CA 1
ATOM 660 C C . LEU A 1 83 ? 8.199 0.045 -9.047 1.00 94.06 83 LEU A C 1
ATOM 662 O O . LEU A 1 83 ? 7.270 0.223 -8.261 1.00 94.06 83 LEU A O 1
ATOM 666 N N . ALA A 1 84 ? 8.541 0.964 -9.952 1.00 94.50 84 ALA A N 1
ATOM 667 C CA . ALA A 1 84 ? 7.798 2.208 -10.111 1.00 94.50 84 ALA A CA 1
ATOM 668 C C . ALA A 1 84 ? 6.360 1.952 -10.576 1.00 94.50 84 ALA A C 1
ATOM 670 O O . ALA A 1 84 ? 5.438 2.530 -10.008 1.00 94.50 84 ALA A O 1
ATOM 671 N N . GLY A 1 85 ? 6.159 1.053 -11.542 1.00 95.31 85 GLY A N 1
ATOM 672 C CA . GLY A 1 85 ? 4.841 0.649 -12.019 1.00 95.31 85 GLY A CA 1
ATOM 673 C C . GLY A 1 85 ? 4.008 -0.043 -10.939 1.00 95.31 85 GLY A C 1
ATOM 674 O O . GLY A 1 85 ? 2.834 0.287 -10.774 1.00 95.31 85 GLY A O 1
ATOM 675 N N . PHE A 1 86 ? 4.628 -0.927 -10.153 1.00 96.06 86 PHE A N 1
ATOM 676 C CA . PHE A 1 86 ? 4.005 -1.576 -8.999 1.00 96.06 86 PHE A CA 1
ATOM 677 C C . PHE A 1 86 ? 3.531 -0.545 -7.965 1.00 96.06 86 PHE A C 1
ATOM 679 O O . PHE A 1 86 ? 2.367 -0.549 -7.571 1.00 96.06 86 PHE A O 1
ATOM 686 N N . LEU A 1 87 ? 4.406 0.384 -7.559 1.00 96.44 87 LEU A N 1
ATOM 687 C CA . LEU A 1 87 ? 4.078 1.408 -6.561 1.00 96.44 87 LEU A CA 1
ATOM 688 C C . LEU A 1 87 ? 3.106 2.470 -7.084 1.00 96.44 87 LEU A C 1
ATOM 690 O O . LEU A 1 87 ? 2.315 2.991 -6.297 1.00 96.44 87 LEU A O 1
ATOM 694 N N . ALA A 1 88 ? 3.116 2.766 -8.385 1.00 95.94 88 ALA A N 1
ATOM 695 C CA . ALA A 1 88 ? 2.179 3.700 -9.004 1.00 95.94 88 ALA A CA 1
ATOM 696 C C . ALA A 1 88 ? 0.721 3.274 -8.783 1.00 95.94 88 ALA A C 1
ATOM 698 O O . ALA A 1 88 ? -0.078 4.104 -8.359 1.00 95.94 88 ALA A O 1
ATOM 699 N N . CYS A 1 89 ? 0.404 1.981 -8.921 1.00 97.00 89 CYS A N 1
ATOM 700 C CA . CYS A 1 89 ? -0.943 1.460 -8.664 1.00 97.00 89 CYS A CA 1
ATOM 701 C C . CYS A 1 89 ? -1.423 1.778 -7.234 1.00 97.00 89 CYS A C 1
ATOM 703 O O . CYS A 1 89 ? -2.532 2.278 -7.034 1.00 97.00 89 CYS A O 1
ATOM 705 N N . PHE A 1 90 ? -0.568 1.581 -6.222 1.00 97.81 90 PHE A N 1
ATOM 706 C CA . PHE A 1 90 ? -0.912 1.935 -4.841 1.00 97.81 90 PHE A CA 1
ATOM 707 C C . PHE A 1 90 ? -1.049 3.445 -4.642 1.00 97.81 90 PHE A C 1
ATOM 709 O O . PHE A 1 90 ? -1.922 3.888 -3.899 1.00 97.81 90 PHE A O 1
ATOM 716 N N . ARG A 1 91 ? -0.204 4.254 -5.290 1.00 97.31 91 ARG A N 1
ATOM 717 C CA . ARG A 1 91 ? -0.269 5.721 -5.196 1.00 97.31 91 ARG A CA 1
ATOM 718 C C . ARG A 1 91 ? -1.553 6.267 -5.816 1.00 97.31 91 ARG A C 1
ATOM 720 O O . ARG A 1 91 ? -2.178 7.137 -5.214 1.00 97.31 91 ARG A O 1
ATOM 727 N N . GLU A 1 92 ? -1.956 5.733 -6.964 1.00 97.12 92 GLU A N 1
ATOM 728 C CA . GLU A 1 92 ? -3.220 6.051 -7.632 1.00 97.12 92 GLU A CA 1
ATOM 729 C C . GLU A 1 92 ? -4.413 5.649 -6.761 1.00 97.12 92 GLU A C 1
ATOM 731 O O . GLU A 1 92 ? -5.291 6.469 -6.496 1.00 97.12 92 GLU A O 1
ATOM 736 N N . ALA A 1 93 ? -4.404 4.425 -6.222 1.00 97.62 93 ALA A N 1
ATOM 737 C CA . ALA A 1 93 ? -5.433 3.942 -5.301 1.00 97.62 93 ALA A CA 1
ATOM 738 C C . ALA A 1 93 ? -5.530 4.790 -4.021 1.00 97.62 93 ALA A C 1
ATOM 740 O O . ALA A 1 93 ? -6.615 4.998 -3.471 1.00 97.62 93 ALA A O 1
ATOM 741 N N . TRP A 1 94 ? -4.390 5.290 -3.539 1.00 98.38 94 TRP A N 1
ATOM 742 C CA . TRP A 1 94 ? -4.329 6.164 -2.378 1.00 98.38 94 TRP A CA 1
ATOM 743 C C . TRP A 1 94 ? -4.917 7.547 -2.669 1.00 98.38 94 TRP A C 1
ATOM 745 O O . TRP A 1 94 ? -5.569 8.121 -1.794 1.00 98.38 94 TRP A O 1
ATOM 755 N N . GLY A 1 95 ? -4.687 8.096 -3.862 1.00 97.00 95 GLY A N 1
ATOM 756 C CA . GLY A 1 95 ? -5.093 9.445 -4.258 1.00 97.00 95 GLY A CA 1
ATOM 757 C C . GLY A 1 95 ? -4.295 10.562 -3.568 1.00 97.00 95 GLY A C 1
ATOM 758 O O . GLY A 1 95 ? -3.153 10.375 -3.137 1.00 97.00 95 GLY A O 1
ATOM 759 N N . ASP A 1 96 ? -4.912 11.740 -3.437 1.00 95.88 96 ASP A N 1
ATOM 760 C CA . ASP A 1 96 ? -4.205 12.972 -3.034 1.00 95.88 96 ASP A CA 1
ATOM 761 C C . ASP A 1 96 ? -4.327 13.335 -1.553 1.00 95.88 96 ASP A C 1
ATOM 763 O O . ASP A 1 96 ? -3.719 14.295 -1.076 1.00 95.88 96 ASP A O 1
ATOM 767 N N . LYS A 1 97 ? -5.099 12.568 -0.777 1.00 94.62 97 LYS A N 1
ATOM 768 C CA . LYS A 1 97 ? -5.263 12.852 0.653 1.00 94.62 97 LYS A CA 1
ATOM 769 C C . LYS A 1 97 ? -4.070 12.324 1.442 1.00 94.62 97 LYS A C 1
ATOM 771 O O . LYS A 1 97 ? -3.671 11.177 1.279 1.00 94.62 97 LYS A O 1
ATOM 776 N N . ILE A 1 98 ? -3.586 13.121 2.392 1.00 96.75 98 ILE A N 1
ATOM 777 C CA . ILE A 1 98 ? -2.482 12.754 3.294 1.00 96.75 98 ILE A CA 1
ATOM 778 C C . ILE A 1 98 ? -1.221 12.316 2.507 1.00 96.75 98 ILE A C 1
ATOM 780 O O . ILE A 1 98 ? -0.700 11.216 2.711 1.00 96.75 98 ILE A O 1
ATOM 784 N N . PRO A 1 99 ? -0.715 13.160 1.586 1.00 96.06 99 PRO A N 1
ATOM 785 C CA . PRO A 1 99 ? 0.344 12.778 0.648 1.00 96.06 99 PRO A CA 1
ATOM 786 C C . PRO A 1 99 ? 1.645 12.378 1.350 1.00 96.06 99 PRO A C 1
ATOM 788 O O . PRO A 1 99 ? 2.346 11.500 0.867 1.00 96.06 99 PRO A O 1
ATOM 791 N N . ARG A 1 100 ? 1.936 12.936 2.533 1.00 95.94 100 ARG A N 1
ATOM 792 C CA . ARG A 1 100 ? 3.115 12.550 3.327 1.00 95.94 100 ARG A CA 1
ATOM 793 C C . ARG A 1 100 ? 3.095 11.071 3.735 1.00 95.94 100 ARG A C 1
ATOM 795 O O . ARG A 1 100 ? 4.128 10.415 3.681 1.00 95.94 100 ARG A O 1
ATOM 802 N N . GLU A 1 101 ? 1.931 10.537 4.108 1.00 97.00 101 GLU A N 1
ATOM 803 C CA . GLU A 1 101 ? 1.785 9.121 4.475 1.00 97.00 101 GLU A CA 1
ATOM 804 C C . GLU A 1 101 ? 1.849 8.214 3.240 1.00 97.00 101 GLU A C 1
ATOM 806 O O . GLU A 1 101 ? 2.513 7.177 3.276 1.00 97.00 101 GLU A O 1
ATOM 811 N N . ARG A 1 102 ? 1.243 8.649 2.124 1.00 96.44 102 ARG A N 1
ATOM 812 C CA . ARG A 1 102 ? 1.373 7.986 0.819 1.00 96.44 102 ARG A CA 1
ATOM 813 C C . ARG A 1 102 ? 2.827 7.882 0.397 1.00 96.44 102 ARG A C 1
ATOM 815 O O . ARG A 1 102 ? 3.283 6.803 0.061 1.00 96.44 102 ARG A O 1
ATOM 822 N N . ASP A 1 103 ? 3.546 8.998 0.395 1.00 94.25 103 ASP A N 1
ATOM 823 C CA . ASP A 1 103 ? 4.922 9.070 -0.093 1.00 94.25 103 ASP A CA 1
ATOM 824 C C . ASP A 1 103 ? 5.875 8.307 0.842 1.00 94.25 103 ASP A C 1
ATOM 826 O O . ASP A 1 103 ? 6.859 7.730 0.383 1.00 94.25 103 ASP A O 1
ATOM 830 N N . PHE A 1 104 ? 5.546 8.214 2.137 1.00 93.25 104 PHE A N 1
ATOM 831 C CA . PHE A 1 104 ? 6.256 7.344 3.070 1.00 93.25 104 PHE A CA 1
ATOM 832 C C . PHE A 1 104 ? 6.008 5.852 2.803 1.00 93.25 104 PHE A C 1
ATOM 834 O O . PHE A 1 104 ? 6.957 5.067 2.882 1.00 93.25 104 PHE A O 1
ATOM 841 N N . LEU A 1 105 ? 4.759 5.429 2.563 1.00 94.31 105 LEU A N 1
ATOM 842 C CA . LEU A 1 105 ? 4.409 4.018 2.341 1.00 94.31 105 LEU A CA 1
ATOM 843 C C . LEU A 1 105 ? 4.725 3.536 0.933 1.00 94.31 105 LEU A C 1
ATOM 845 O O . LEU A 1 105 ? 5.136 2.397 0.794 1.00 94.31 105 LEU A O 1
ATOM 849 N N . PHE A 1 106 ? 4.560 4.389 -0.069 1.00 95.44 106 PHE A N 1
ATOM 850 C CA . PHE A 1 106 ? 4.685 4.096 -1.492 1.00 95.44 106 PHE A CA 1
ATOM 851 C C . PHE A 1 106 ? 5.554 5.181 -2.145 1.00 95.44 106 PHE A C 1
ATOM 853 O O . PHE A 1 106 ? 5.027 6.059 -2.835 1.00 95.44 106 PHE A O 1
ATOM 860 N N . PRO A 1 107 ? 6.876 5.185 -1.893 1.00 94.31 107 PRO A N 1
ATOM 861 C CA . PRO A 1 107 ? 7.787 6.149 -2.500 1.00 94.31 107 PRO A CA 1
ATOM 862 C C . PRO A 1 107 ? 7.775 6.015 -4.026 1.00 94.31 107 PRO A C 1
ATOM 864 O O . PRO A 1 107 ? 7.467 4.951 -4.552 1.00 94.31 107 PRO A O 1
ATOM 867 N N . ASP A 1 108 ? 8.142 7.079 -4.736 1.00 91.25 108 ASP A N 1
ATOM 868 C CA . ASP A 1 108 ? 8.278 7.053 -6.194 1.00 91.25 108 ASP A CA 1
ATOM 869 C C . ASP A 1 108 ? 9.743 6.763 -6.581 1.00 91.25 108 ASP A C 1
ATOM 871 O O . ASP A 1 108 ? 10.604 7.641 -6.411 1.00 91.25 108 ASP A O 1
ATOM 875 N N . PRO A 1 109 ? 10.064 5.562 -7.110 1.00 89.50 109 PRO A N 1
ATOM 876 C CA . PRO A 1 109 ? 11.427 5.217 -7.498 1.00 89.50 109 PRO A CA 1
ATOM 877 C C . PRO A 1 109 ? 11.992 6.132 -8.581 1.00 89.50 109 PRO A C 1
ATOM 879 O O . PRO A 1 109 ? 13.210 6.296 -8.652 1.00 89.50 109 PRO A O 1
ATOM 882 N N . ARG A 1 110 ? 11.151 6.756 -9.413 1.00 85.12 110 ARG A N 1
ATOM 883 C CA . ARG A 1 110 ? 11.589 7.644 -10.501 1.00 85.12 110 ARG A CA 1
ATOM 884 C C . ARG A 1 110 ? 12.129 8.972 -9.960 1.00 85.12 110 ARG A C 1
ATOM 886 O O . ARG A 1 110 ? 13.012 9.560 -10.569 1.00 85.12 110 ARG A O 1
ATOM 893 N N . LYS A 1 111 ? 11.716 9.386 -8.756 1.00 83.12 111 LYS A N 1
ATOM 894 C CA . LYS A 1 111 ? 12.144 10.637 -8.094 1.00 83.12 111 LYS A CA 1
ATOM 895 C C . LYS A 1 111 ? 13.358 10.483 -7.168 1.00 83.12 111 LYS A C 1
ATOM 897 O O . LYS A 1 111 ? 13.540 11.275 -6.251 1.00 83.12 111 LYS A O 1
ATOM 902 N N . GLY A 1 112 ? 14.151 9.423 -7.341 1.00 71.50 112 GLY A N 1
ATOM 903 C CA . GLY A 1 112 ? 15.330 9.151 -6.503 1.00 71.50 112 GLY A CA 1
ATOM 904 C C . GLY A 1 112 ? 15.001 8.777 -5.051 1.00 71.50 112 GLY A C 1
ATOM 905 O O . GLY A 1 112 ? 15.882 8.778 -4.195 1.00 71.50 112 GLY A O 1
ATOM 906 N N . SER A 1 113 ? 13.737 8.453 -4.754 1.00 68.69 113 SER A N 1
ATOM 907 C CA . SER A 1 113 ? 13.313 8.097 -3.398 1.00 68.69 113 SER A CA 1
ATOM 908 C C . SER A 1 113 ? 13.941 6.778 -2.934 1.00 68.69 113 SE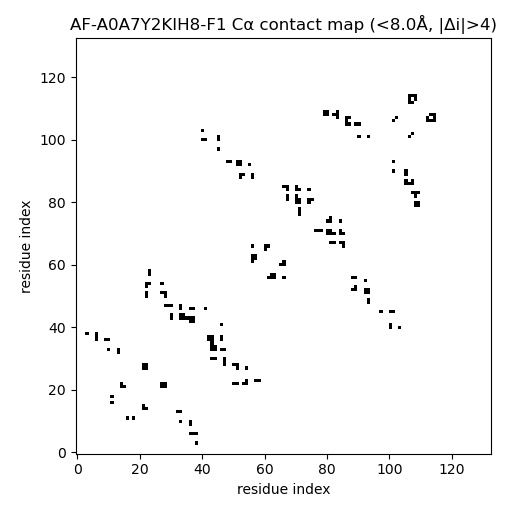R A C 1
ATOM 910 O O . SER A 1 113 ? 14.123 5.845 -3.719 1.00 68.69 113 SER A O 1
ATOM 912 N N . ALA A 1 114 ? 14.225 6.668 -1.631 1.00 68.19 114 ALA A N 1
ATOM 913 C CA . ALA A 1 114 ? 14.837 5.484 -1.029 1.00 68.19 114 ALA A CA 1
ATOM 914 C C . ALA A 1 114 ? 13.897 4.260 -1.082 1.00 68.19 114 ALA A C 1
ATOM 916 O O . ALA A 1 114 ? 13.126 3.981 -0.165 1.00 68.19 114 ALA A O 1
ATOM 917 N N . CYS A 1 115 ? 14.005 3.473 -2.152 1.00 82.19 115 CYS A N 1
ATOM 918 C CA . CYS A 1 115 ? 13.185 2.281 -2.393 1.00 82.19 115 CYS A CA 1
ATOM 919 C C . CYS A 1 115 ? 13.651 1.037 -1.623 1.00 82.19 115 CYS A C 1
ATOM 921 O O . CYS A 1 115 ? 13.105 -0.051 -1.804 1.00 82.19 115 CYS A O 1
ATOM 923 N N . LYS A 1 116 ? 14.637 1.188 -0.727 1.00 85.81 116 LYS A N 1
ATOM 924 C CA . LYS A 1 116 ? 15.225 0.095 0.061 1.00 85.81 116 LYS A CA 1
ATOM 925 C C . LYS A 1 116 ? 14.162 -0.753 0.760 1.00 85.81 116 LYS A C 1
ATOM 927 O O . LYS A 1 116 ? 14.272 -1.971 0.753 1.00 85.81 116 LYS A O 1
ATOM 932 N N . ARG A 1 117 ? 13.112 -0.130 1.313 1.00 89.25 117 ARG A N 1
ATOM 933 C CA . ARG A 1 117 ? 12.028 -0.850 2.001 1.00 89.25 117 ARG A CA 1
ATOM 934 C C . ARG A 1 117 ? 11.285 -1.813 1.075 1.00 89.25 117 ARG A C 1
ATOM 936 O O . ARG A 1 117 ? 11.038 -2.941 1.476 1.00 89.25 117 ARG A O 1
ATOM 943 N N . HIS A 1 118 ? 10.974 -1.389 -0.148 1.00 92.50 118 HIS A N 1
ATOM 944 C CA . HIS A 1 118 ? 10.273 -2.244 -1.106 1.00 92.50 118 HIS A CA 1
ATOM 945 C C . HIS A 1 118 ? 11.188 -3.294 -1.714 1.00 92.50 118 HIS A C 1
ATOM 947 O O . HIS A 1 118 ? 10.766 -4.427 -1.871 1.00 92.50 118 HIS A O 1
ATOM 953 N N . ASN A 1 119 ? 12.455 -2.966 -1.963 1.00 89.88 119 ASN A N 1
ATOM 954 C CA . ASN A 1 119 ? 13.429 -3.970 -2.388 1.00 89.88 119 ASN A CA 1
ATOM 955 C C . ASN A 1 119 ? 13.628 -5.061 -1.324 1.00 89.88 119 ASN A C 1
ATOM 957 O O . ASN A 1 119 ? 13.743 -6.233 -1.663 1.00 89.88 119 ASN A O 1
ATOM 961 N N . LEU A 1 120 ? 13.632 -4.700 -0.034 1.00 90.25 120 LEU A N 1
ATOM 962 C CA . LEU A 1 120 ? 13.633 -5.682 1.051 1.00 90.25 120 LEU A CA 1
ATOM 963 C C . LEU A 1 120 ? 12.329 -6.479 1.077 1.00 90.25 120 LEU A C 1
ATOM 965 O O . LEU A 1 120 ? 12.397 -7.699 1.084 1.00 90.25 120 LEU A O 1
ATOM 969 N N . PHE A 1 121 ? 11.169 -5.816 1.044 1.00 91.50 121 PHE A N 1
ATOM 970 C CA . PHE A 1 121 ? 9.869 -6.491 0.984 1.00 91.50 121 PHE A CA 1
ATOM 971 C C . PHE A 1 121 ? 9.826 -7.533 -0.138 1.00 91.50 121 PHE A C 1
ATOM 973 O O . PHE A 1 121 ? 9.506 -8.682 0.139 1.00 91.50 121 PHE A O 1
ATOM 980 N N . LEU A 1 122 ? 10.227 -7.155 -1.357 1.00 90.19 122 LEU A N 1
ATOM 981 C CA . LEU A 1 122 ? 10.290 -8.061 -2.500 1.00 90.19 122 LEU A CA 1
ATOM 982 C C . LEU A 1 122 ? 11.162 -9.272 -2.174 1.00 90.19 122 LEU A C 1
ATOM 984 O O . LEU A 1 122 ? 10.652 -10.380 -2.203 1.00 90.19 122 LEU A O 1
ATOM 988 N N . ARG A 1 123 ? 12.414 -9.085 -1.735 1.00 88.25 123 ARG A N 1
ATOM 989 C CA . ARG A 1 123 ? 13.303 -10.204 -1.352 1.00 88.25 123 ARG A CA 1
ATOM 990 C C . ARG A 1 123 ? 12.678 -11.189 -0.357 1.00 88.25 123 ARG A C 1
ATOM 992 O O . ARG A 1 123 ? 12.990 -12.370 -0.427 1.00 88.25 123 ARG A O 1
ATOM 999 N N . TRP A 1 124 ? 11.838 -10.709 0.560 1.00 86.38 124 TRP A N 1
ATOM 1000 C CA . TRP A 1 124 ? 11.131 -11.562 1.516 1.00 86.38 124 TRP A CA 1
ATOM 1001 C C . TRP A 1 124 ? 9.952 -12.306 0.887 1.00 86.38 124 TRP A C 1
ATOM 1003 O O . TRP A 1 124 ? 9.772 -13.478 1.184 1.00 86.38 124 TRP A O 1
ATOM 1013 N N . VAL A 1 125 ? 9.166 -11.662 0.019 1.00 86.38 125 VAL A N 1
ATOM 1014 C CA . VAL A 1 125 ? 7.975 -12.297 -0.576 1.00 86.38 125 VAL A CA 1
ATOM 1015 C C . VAL A 1 125 ? 8.270 -13.165 -1.799 1.00 86.38 125 VAL A C 1
ATOM 1017 O O . VAL A 1 125 ? 7.435 -13.995 -2.136 1.00 86.38 125 VAL A O 1
ATOM 1020 N N . VAL A 1 126 ? 9.425 -12.999 -2.462 1.00 81.19 126 VAL A N 1
ATOM 1021 C CA . VAL A 1 126 ? 9.863 -13.894 -3.557 1.00 81.19 126 VAL A CA 1
ATOM 1022 C C . VAL A 1 126 ? 10.745 -15.048 -3.079 1.00 81.19 126 VAL A C 1
ATOM 1024 O O . VAL A 1 126 ? 11.168 -15.866 -3.895 1.00 81.19 126 VAL A O 1
ATOM 1027 N N . ARG A 1 127 ? 11.050 -15.135 -1.778 1.00 74.81 127 ARG A N 1
ATOM 1028 C CA . ARG A 1 127 ? 11.737 -16.311 -1.239 1.00 74.81 127 ARG A CA 1
ATOM 1029 C C . ARG A 1 127 ? 10.823 -17.522 -1.423 1.00 74.81 127 ARG A C 1
ATOM 1031 O O . ARG A 1 127 ? 9.715 -17.547 -0.895 1.00 74.81 127 ARG A O 1
ATOM 1038 N N . GLY A 1 128 ? 11.279 -18.508 -2.196 1.00 62.19 128 GLY A N 1
ATOM 1039 C CA . GLY A 1 128 ? 10.688 -19.844 -2.155 1.00 62.19 128 GLY A CA 1
ATOM 1040 C C . GLY A 1 128 ? 10.831 -20.411 -0.744 1.00 62.19 128 GLY A C 1
ATOM 1041 O O . GLY A 1 128 ? 11.730 -19.986 -0.022 1.00 62.19 128 GLY A O 1
ATOM 1042 N N . GLY A 1 129 ? 9.948 -21.335 -0.354 1.00 56.75 129 GLY A N 1
ATOM 1043 C CA . GLY A 1 129 ? 10.006 -21.964 0.964 1.00 56.75 129 GLY A CA 1
ATOM 1044 C C . GLY A 1 129 ? 11.361 -22.634 1.168 1.00 56.75 129 GLY A C 1
ATOM 1045 O O . GLY A 1 129 ? 11.598 -23.724 0.658 1.00 56.75 129 GLY A O 1
ATOM 1046 N N . ASP A 1 130 ? 12.255 -21.972 1.892 1.00 56.53 130 ASP A N 1
ATOM 1047 C CA . ASP A 1 130 ? 13.592 -22.453 2.219 1.00 56.53 130 ASP A CA 1
ATOM 1048 C C . ASP A 1 130 ? 13.572 -23.440 3.397 1.00 56.53 130 ASP A C 1
ATOM 1050 O O . ASP A 1 130 ? 14.624 -23.866 3.858 1.00 56.53 130 ASP A O 1
ATOM 1054 N N . GLY A 1 131 ? 12.383 -23.866 3.849 1.00 48.97 131 GLY A N 1
ATOM 1055 C CA . GLY A 1 131 ? 12.212 -24.881 4.893 1.00 48.97 131 GLY A CA 1
ATOM 1056 C C . GLY A 1 131 ? 12.756 -24.461 6.261 1.00 48.97 131 GLY A C 1
ATOM 1057 O O . GLY A 1 131 ? 12.894 -25.307 7.139 1.00 48.97 131 GLY A O 1
ATOM 1058 N N . VAL A 1 132 ? 13.081 -23.176 6.433 1.00 50.94 132 VAL A N 1
ATOM 1059 C CA . VAL A 1 132 ? 13.540 -22.573 7.687 1.00 50.94 132 VAL A CA 1
ATOM 1060 C C . VAL A 1 132 ? 12.514 -21.522 8.123 1.00 50.94 132 VAL A C 1
ATOM 1062 O O . VAL A 1 132 ? 12.782 -20.322 8.118 1.00 50.94 132 VAL A O 1
ATOM 1065 N N . ASP A 1 133 ? 11.317 -22.002 8.450 1.00 48.88 133 ASP A N 1
ATOM 1066 C CA . ASP A 1 133 ? 10.351 -21.370 9.359 1.00 48.88 133 ASP A CA 1
ATOM 1067 C C . ASP A 1 133 ? 9.801 -22.471 10.276 1.00 48.88 133 ASP A C 1
ATOM 1069 O O . ASP A 1 133 ? 9.373 -23.515 9.725 1.00 48.88 133 ASP A O 1
#